Protein AF-A0A3D5V8A9-F1 (afdb_monomer)

Secondary structure (DSSP, 8-state):
-HHHHHHHHHHHHHHHHHHTT------EEEEEE--SSS---BSPSEEEEEETT-----B-

Sequence (60 aa):
MKRLLFSSVLIILLCLILLSSGCGQKPQFTLTIGVEGDGTTLPKPGKYTYGENTVVTLKA

Structure (mmCIF, N/CA/C/O backbone):
data_AF-A0A3D5V8A9-F1
#
_entry.id   AF-A0A3D5V8A9-F1
#
loop_
_atom_site.group_PDB
_atom_site.id
_atom_site.type_symbol
_atom_site.label_atom_id
_atom_site.label_alt_id
_atom_site.label_comp_id
_atom_site.label_asym_id
_atom_site.label_entity_id
_atom_site.label_seq_id
_atom_site.pdbx_PDB_ins_code
_atom_site.Cartn_x
_atom_site.Cartn_y
_atom_site.Cartn_z
_atom_site.occupancy
_atom_site.B_iso_or_equiv
_atom_site.auth_seq_id
_atom_site.auth_comp_id
_atom_site.auth_asym_id
_atom_site.auth_atom_id
_atom_site.pdbx_PDB_model_num
ATOM 1 N N . MET A 1 1 ? -45.169 27.449 26.818 1.00 60.25 1 MET A N 1
ATOM 2 C CA . MET A 1 1 ? -44.940 27.005 25.421 1.00 60.25 1 MET A CA 1
ATOM 3 C C . MET A 1 1 ? -43.470 27.048 24.974 1.00 60.25 1 MET A C 1
ATOM 5 O O . MET A 1 1 ? -43.096 26.242 24.141 1.00 60.25 1 MET A O 1
ATOM 9 N N . LYS A 1 2 ? -42.593 27.901 25.539 1.00 59.03 2 LYS A N 1
ATOM 10 C CA . LYS A 1 2 ? -41.163 27.966 25.147 1.00 59.03 2 LYS A CA 1
ATOM 11 C C . LYS A 1 2 ? -40.319 26.755 25.598 1.00 59.03 2 LYS A C 1
ATOM 13 O O . LYS A 1 2 ? -39.384 26.380 24.911 1.00 59.03 2 LYS A O 1
ATOM 18 N N . ARG A 1 3 ? -40.677 26.098 26.713 1.00 58.69 3 ARG A N 1
ATOM 19 C CA . ARG A 1 3 ? -39.929 24.943 27.260 1.00 58.69 3 ARG A CA 1
ATOM 20 C C . ARG A 1 3 ? -40.005 23.679 26.386 1.00 58.69 3 ARG A C 1
ATOM 22 O O . ARG A 1 3 ? -39.035 22.937 26.327 1.00 58.69 3 ARG A O 1
ATOM 29 N N . LEU A 1 4 ? -41.112 23.489 25.660 1.00 61.31 4 LEU A N 1
ATOM 30 C CA . LEU A 1 4 ? -41.292 22.390 24.698 1.00 61.31 4 LEU A CA 1
ATOM 31 C C . LEU A 1 4 ? -40.494 22.631 23.401 1.00 61.31 4 LEU A C 1
ATOM 33 O O . LEU A 1 4 ? -39.889 21.704 22.877 1.00 61.31 4 LEU A O 1
ATOM 37 N N . LEU A 1 5 ? -40.407 23.888 22.943 1.00 65.00 5 LEU A N 1
ATOM 38 C CA . LEU A 1 5 ? -39.577 24.291 21.798 1.00 65.00 5 LEU A CA 1
ATOM 39 C C . LEU A 1 5 ? -38.075 24.145 22.096 1.00 65.00 5 LEU A C 1
ATOM 41 O O . LEU A 1 5 ? 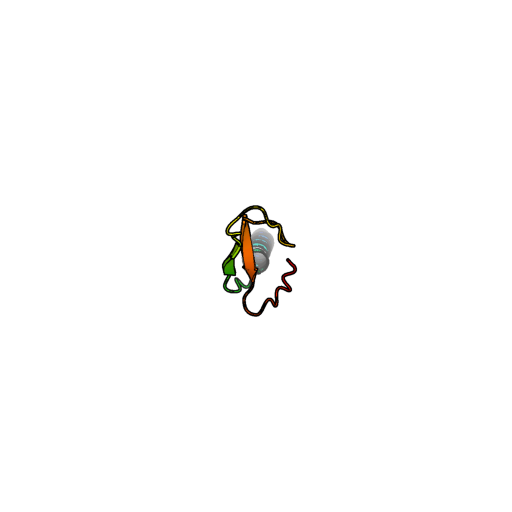-37.348 23.582 21.287 1.00 65.00 5 LEU A O 1
ATOM 45 N N . PHE A 1 6 ? -37.614 24.570 23.279 1.00 75.12 6 PHE A N 1
ATOM 46 C CA . PHE A 1 6 ? -36.217 24.390 23.703 1.00 75.12 6 PHE A CA 1
ATOM 47 C C . PHE A 1 6 ? -35.828 22.913 23.848 1.00 75.12 6 PHE A C 1
ATOM 49 O O . PHE A 1 6 ? -34.732 22.525 23.451 1.00 75.12 6 PHE A O 1
ATOM 56 N N . SER A 1 7 ? -36.734 22.082 24.373 1.00 77.38 7 SER A N 1
ATOM 57 C CA . SER A 1 7 ? -36.520 20.636 24.477 1.00 77.38 7 SER A CA 1
ATOM 58 C C . SER A 1 7 ? -36.419 19.977 23.098 1.00 77.38 7 SER A C 1
ATOM 60 O O . SER A 1 7 ? -35.510 19.180 22.881 1.00 77.38 7 SER A O 1
ATOM 62 N N . SER A 1 8 ? -37.272 20.367 22.144 1.00 79.94 8 SER A N 1
ATOM 63 C CA . SER A 1 8 ? -37.201 19.866 20.766 1.00 79.94 8 SER A CA 1
ATOM 64 C C . SER A 1 8 ? -35.894 20.258 20.073 1.00 79.94 8 SER A C 1
ATOM 66 O O . SER A 1 8 ? -35.302 19.431 19.388 1.00 79.94 8 SER A O 1
ATOM 68 N N . VAL A 1 9 ? -35.415 21.491 20.267 1.00 89.25 9 VAL A N 1
ATOM 69 C CA . VAL A 1 9 ? -34.148 21.962 19.677 1.00 89.25 9 VAL A CA 1
ATOM 70 C C . VAL A 1 9 ? -32.948 21.206 20.259 1.00 89.25 9 VAL A C 1
ATOM 72 O O . VAL A 1 9 ? -32.058 20.813 19.509 1.00 89.25 9 VAL A O 1
ATOM 75 N N . LEU A 1 10 ? -32.944 20.941 21.569 1.00 86.69 10 LEU A N 1
ATOM 76 C CA . LEU A 1 10 ? -31.877 20.183 22.230 1.00 86.69 10 LEU A CA 1
ATOM 77 C C . LEU A 1 10 ? -31.817 18.725 21.744 1.00 86.69 10 LEU A C 1
ATOM 79 O O . LEU A 1 10 ? -30.731 18.194 21.527 1.00 86.69 10 LEU A O 1
ATOM 83 N N . ILE A 1 11 ? -32.976 18.096 21.526 1.00 86.81 11 ILE A N 1
ATOM 84 C CA . ILE A 1 11 ? -33.074 16.725 21.005 1.00 86.81 11 ILE A CA 1
ATOM 85 C C . ILE A 1 11 ? -32.603 16.660 19.548 1.00 86.81 11 ILE A C 1
ATOM 87 O O . ILE A 1 11 ? -31.834 15.770 19.197 1.00 86.81 11 ILE A O 1
ATOM 91 N N . ILE A 1 12 ? -33.001 17.621 18.709 1.00 88.00 12 ILE A N 1
ATOM 92 C CA . ILE A 1 12 ? -32.562 17.689 17.306 1.00 88.00 12 ILE A CA 1
ATOM 93 C C . ILE A 1 12 ? -31.041 17.881 17.221 1.00 88.00 12 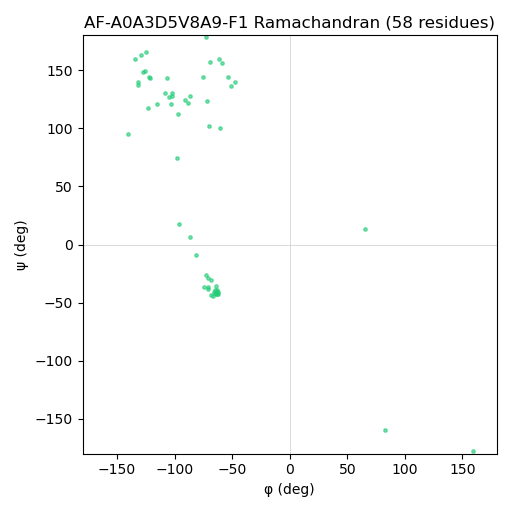ILE A C 1
ATOM 95 O O . ILE A 1 12 ? -30.380 17.199 16.438 1.00 88.00 12 ILE A O 1
ATOM 99 N N . LEU A 1 13 ? -30.471 18.751 18.059 1.00 86.19 13 LEU A N 1
ATOM 100 C CA . LEU A 1 13 ? -29.026 18.969 18.129 1.00 86.19 13 LEU A CA 1
ATOM 101 C C . LEU A 1 13 ? -28.281 17.705 18.589 1.00 86.19 13 LEU A C 1
ATOM 103 O O . LEU A 1 13 ? -27.269 17.341 17.994 1.00 86.19 13 LEU A O 1
ATOM 107 N N . LEU A 1 14 ? -28.807 16.998 19.594 1.00 85.12 14 LEU A N 1
ATOM 108 C CA . LEU A 1 14 ? -28.253 15.728 20.069 1.00 85.12 14 LEU A CA 1
ATOM 109 C C . LEU A 1 14 ? -28.306 14.639 18.985 1.00 85.12 14 LEU A C 1
ATOM 111 O O . LEU A 1 14 ? -27.321 13.937 18.776 1.00 85.12 14 LEU A O 1
ATOM 115 N N . CYS A 1 15 ? -29.411 14.531 18.244 1.00 81.50 15 CYS A N 1
ATOM 116 C CA . CYS A 1 15 ? -29.530 13.603 17.118 1.00 81.50 15 CYS A CA 1
ATOM 117 C C . CYS A 1 15 ? -28.526 13.919 15.999 1.00 81.50 15 CYS A C 1
ATOM 119 O O . CYS A 1 15 ? -27.913 12.999 15.467 1.00 81.50 15 CYS A O 1
ATOM 121 N N . LEU A 1 16 ? -28.299 15.194 15.673 1.00 79.94 16 LEU A N 1
ATOM 122 C CA . LEU A 1 16 ? -27.304 15.598 14.670 1.00 79.94 16 LEU A CA 1
ATOM 123 C C . LEU A 1 16 ? -25.866 15.242 15.090 1.00 79.94 16 LEU A C 1
ATOM 125 O O . LEU A 1 16 ? -25.066 14.844 14.245 1.00 79.94 16 LEU A O 1
ATOM 129 N N . ILE A 1 17 ? -25.552 15.332 16.386 1.00 78.50 17 ILE A N 1
ATOM 130 C CA . ILE A 1 17 ? -24.249 14.943 16.955 1.00 78.50 17 ILE A CA 1
ATOM 131 C C . ILE A 1 17 ? -24.064 13.414 16.945 1.00 78.50 17 ILE A C 1
ATOM 133 O O . ILE A 1 17 ? -22.976 12.910 16.666 1.00 78.50 17 ILE A O 1
ATOM 137 N N . LEU A 1 18 ? -25.128 12.657 17.219 1.00 75.31 18 LEU A N 1
ATOM 138 C CA . LEU A 1 18 ? -25.091 11.192 17.194 1.00 75.31 18 LEU A CA 1
ATOM 139 C C . LEU A 1 18 ? -24.967 10.635 15.766 1.00 75.31 18 LEU A C 1
ATOM 141 O O . LEU A 1 18 ? -24.255 9.656 15.552 1.00 75.31 18 LEU A O 1
ATOM 145 N N . LEU A 1 19 ? -25.609 1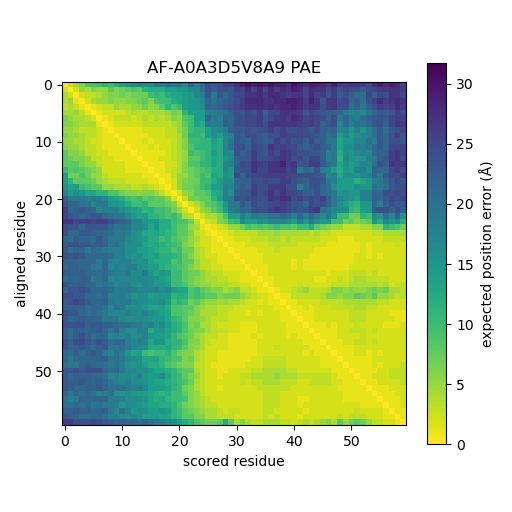1.272 14.781 1.00 69.94 19 LEU A N 1
ATOM 146 C CA . LEU A 1 19 ? -25.574 10.849 13.375 1.00 69.94 19 LEU A CA 1
ATOM 147 C C . LEU A 1 19 ? -24.227 11.138 12.686 1.00 69.94 19 LEU A C 1
ATOM 149 O O . LEU A 1 19 ? -23.863 10.431 11.750 1.00 69.94 19 LEU A O 1
ATOM 153 N N . SER A 1 20 ? -23.467 12.137 13.145 1.00 66.75 20 SER A N 1
ATOM 154 C CA . SER A 1 20 ? -22.150 12.483 12.583 1.00 66.75 20 SER A CA 1
ATOM 155 C C . SER A 1 20 ? -20.997 11.613 13.100 1.00 66.75 20 SER A C 1
ATOM 157 O O . SER A 1 20 ? -19.897 11.662 12.553 1.00 66.75 20 SER A O 1
ATOM 159 N N . SER A 1 21 ? -21.240 10.782 14.119 1.00 67.62 21 SER A N 1
ATOM 160 C CA . SER A 1 21 ? -20.212 9.956 14.774 1.00 67.62 21 SER A CA 1
ATOM 161 C C . SER A 1 21 ? -19.975 8.597 14.086 1.00 67.62 21 SER A C 1
ATOM 163 O O . SER A 1 21 ? -19.232 7.754 14.588 1.00 67.62 21 SER A O 1
ATOM 165 N N . GLY A 1 22 ? -20.602 8.356 12.932 1.00 66.56 22 GLY A N 1
ATOM 166 C CA . GLY A 1 22 ? -20.577 7.073 12.231 1.00 66.56 22 GLY A CA 1
ATOM 167 C C . GLY A 1 22 ? -19.562 6.990 11.093 1.00 66.56 22 GLY A C 1
ATOM 168 O O . GLY A 1 22 ? -19.959 6.965 9.935 1.00 66.56 22 GLY A O 1
ATOM 169 N N . CYS A 1 23 ? -18.272 6.865 11.402 1.00 60.25 23 CYS A N 1
ATOM 170 C CA . CYS A 1 23 ? -17.294 6.290 10.473 1.00 60.25 23 CYS A CA 1
ATOM 171 C C . CYS A 1 23 ? -16.329 5.420 11.278 1.00 60.25 23 CYS A C 1
ATOM 173 O O . CYS A 1 23 ? -15.366 5.916 11.857 1.00 60.25 23 CYS A O 1
ATOM 175 N N . GLY A 1 24 ? -16.608 4.116 11.349 1.00 66.88 24 GLY A N 1
ATOM 176 C CA . GLY A 1 24 ? -15.672 3.148 11.913 1.00 66.88 24 GLY A CA 1
ATOM 177 C C . GLY A 1 24 ? -14.387 3.164 11.091 1.00 66.88 24 GLY A C 1
ATOM 178 O O . GLY A 1 24 ? -14.347 2.613 9.991 1.00 66.88 24 GLY A O 1
ATOM 179 N N . GLN A 1 25 ? -13.358 3.846 11.593 1.00 70.88 25 GLN A N 1
ATOM 180 C CA . GLN A 1 25 ? -12.063 3.926 10.929 1.00 70.88 25 GLN A CA 1
ATOM 181 C C . GLN A 1 25 ? -11.388 2.558 11.017 1.00 70.88 25 GLN A C 1
ATOM 183 O O . GLN A 1 25 ? -10.869 2.173 12.062 1.00 70.88 25 GLN A O 1
ATOM 188 N N . LYS A 1 26 ? -11.424 1.802 9.918 1.00 84.56 26 LYS A N 1
ATOM 189 C CA . LYS A 1 26 ? -10.598 0.602 9.771 1.00 84.56 26 LYS A CA 1
ATOM 190 C C . LYS A 1 26 ? -9.151 1.023 9.484 1.00 84.56 26 LYS A C 1
ATOM 192 O O . LYS A 1 26 ? -8.969 2.007 8.757 1.00 84.56 26 LYS A O 1
ATOM 197 N N . PRO A 1 27 ? -8.135 0.302 9.994 1.00 92.88 27 PRO A N 1
ATOM 198 C CA . PRO A 1 27 ? -6.745 0.561 9.638 1.00 92.88 27 PRO A CA 1
ATOM 199 C C . PRO A 1 27 ? -6.551 0.545 8.119 1.00 92.88 27 PRO A C 1
ATOM 201 O O . PRO A 1 27 ? -7.189 -0.234 7.404 1.00 92.88 27 PRO A O 1
ATOM 204 N N . GLN A 1 28 ? -5.671 1.415 7.630 1.00 95.06 28 GLN A N 1
ATOM 205 C CA . GLN A 1 28 ? -5.296 1.490 6.221 1.00 95.06 28 GLN A CA 1
ATOM 206 C C . GLN A 1 28 ? -3.792 1.272 6.073 1.00 95.06 28 GLN A C 1
ATOM 208 O O . GLN A 1 28 ? -3.003 1.740 6.893 1.00 95.06 28 GLN A O 1
ATOM 213 N N . PHE A 1 29 ? -3.399 0.590 5.002 1.00 96.75 29 PHE A N 1
ATOM 214 C CA . PHE A 1 29 ? -2.016 0.264 4.679 1.00 96.75 29 PHE A CA 1
ATOM 215 C C . PHE A 1 29 ? -1.658 0.816 3.303 1.00 96.75 29 PHE A C 1
ATOM 217 O O . PHE A 1 29 ? -2.483 0.817 2.388 1.00 96.75 29 PHE A O 1
ATOM 224 N N . THR A 1 30 ? -0.416 1.277 3.152 1.00 97.75 30 THR A N 1
ATOM 225 C CA . THR A 1 30 ? 0.110 1.721 1.857 1.00 97.75 30 THR A CA 1
ATOM 226 C C . THR A 1 30 ? 0.902 0.589 1.217 1.00 97.75 30 THR A C 1
ATOM 228 O O . THR A 1 30 ? 1.975 0.234 1.699 1.00 97.75 30 THR A O 1
ATOM 231 N N . LEU A 1 31 ? 0.393 0.052 0.112 1.00 96.81 31 LEU A N 1
ATOM 232 C CA . LEU A 1 31 ? 1.118 -0.871 -0.752 1.00 96.81 31 LEU A CA 1
ATOM 233 C C . LEU A 1 31 ? 1.892 -0.068 -1.804 1.00 96.81 31 LEU A C 1
ATOM 235 O O . LEU A 1 31 ? 1.300 0.699 -2.564 1.00 96.81 31 LEU A O 1
ATOM 239 N N . THR A 1 32 ? 3.213 -0.242 -1.845 1.00 97.62 32 THR A N 1
ATOM 240 C CA . THR A 1 32 ? 4.079 0.337 -2.884 1.00 97.62 32 THR A CA 1
ATOM 241 C C . THR A 1 32 ? 4.460 -0.754 -3.878 1.00 97.62 32 THR A C 1
ATOM 243 O O . THR A 1 32 ? 5.046 -1.758 -3.485 1.00 97.62 32 THR A O 1
ATOM 246 N N . ILE A 1 33 ? 4.123 -0.560 -5.151 1.00 97.25 33 ILE A N 1
ATOM 247 C CA . ILE A 1 33 ? 4.444 -1.467 -6.257 1.00 97.25 33 ILE A CA 1
ATOM 248 C C . ILE A 1 33 ? 5.579 -0.839 -7.066 1.00 97.25 33 ILE A C 1
ATOM 250 O O . ILE A 1 33 ? 5.474 0.314 -7.487 1.00 97.25 33 ILE A O 1
ATOM 254 N N . GLY A 1 34 ? 6.650 -1.597 -7.284 1.00 95.81 34 GLY A N 1
ATOM 255 C CA . GLY A 1 34 ? 7.790 -1.220 -8.119 1.00 95.81 34 GLY A CA 1
ATOM 256 C C . GLY A 1 34 ? 8.060 -2.268 -9.195 1.00 95.81 34 GLY A C 1
ATOM 257 O O . GLY A 1 34 ? 7.538 -3.380 -9.126 1.00 95.81 34 GLY A O 1
ATOM 258 N N . VAL A 1 35 ? 8.869 -1.895 -10.184 1.00 96.88 35 VAL A N 1
ATOM 259 C CA . VAL A 1 35 ? 9.418 -2.794 -11.206 1.00 96.88 35 VAL A CA 1
ATOM 260 C C . VAL A 1 35 ? 10.914 -2.524 -11.303 1.00 96.88 35 VAL A C 1
ATOM 262 O O . VAL A 1 35 ? 11.332 -1.367 -11.293 1.00 96.88 35 VAL A O 1
ATOM 265 N N . GLU A 1 36 ? 11.703 -3.590 -11.399 1.00 95.50 36 GLU A N 1
ATOM 266 C CA . GLU A 1 36 ? 13.121 -3.532 -11.750 1.00 95.50 36 GLU A CA 1
ATOM 267 C C . GLU A 1 36 ? 13.281 -3.946 -13.222 1.00 95.50 36 GLU A C 1
ATOM 269 O O . GLU A 1 36 ? 12.725 -4.961 -13.646 1.00 95.50 36 GLU A O 1
ATOM 274 N N . GLY A 1 37 ? 14.013 -3.153 -14.012 1.00 93.62 37 GLY A N 1
ATOM 275 C CA . GLY A 1 37 ? 14.115 -3.317 -15.470 1.00 93.62 37 GLY A CA 1
ATOM 276 C C . GLY A 1 37 ? 12.949 -2.684 -16.243 1.00 93.62 37 GLY A C 1
ATOM 277 O O . GLY A 1 37 ? 12.257 -1.808 -15.730 1.00 93.62 37 GLY A O 1
ATOM 278 N N . ASP A 1 38 ? 12.731 -3.134 -17.482 1.00 93.44 38 ASP A N 1
ATOM 279 C CA . ASP A 1 38 ? 11.755 -2.550 -18.425 1.00 93.44 38 ASP A CA 1
ATOM 280 C C . ASP A 1 38 ? 10.391 -3.272 -18.444 1.00 93.44 38 ASP A C 1
ATOM 282 O O . ASP A 1 38 ? 9.615 -3.156 -19.394 1.00 93.44 38 ASP A O 1
ATOM 286 N N . GLY A 1 39 ? 10.104 -4.065 -17.408 1.00 94.94 39 GLY A N 1
ATOM 287 C CA . GLY A 1 39 ? 8.850 -4.808 -17.287 1.00 94.94 39 GLY A CA 1
ATOM 288 C C . GLY A 1 39 ? 7.640 -3.931 -16.950 1.00 94.94 39 GLY A C 1
ATOM 289 O O . GLY A 1 39 ? 7.734 -2.725 -16.714 1.00 94.94 39 GLY A O 1
ATOM 290 N N . THR A 1 40 ? 6.470 -4.561 -16.861 1.00 96.00 40 THR A N 1
ATOM 291 C CA . THR A 1 40 ? 5.246 -3.920 -16.365 1.00 96.00 40 THR A CA 1
ATOM 292 C C . THR A 1 40 ? 4.594 -4.775 -15.292 1.00 96.00 40 THR A C 1
ATOM 294 O O . THR A 1 40 ? 4.894 -5.952 -15.167 1.00 96.00 40 THR A O 1
ATOM 297 N N . THR A 1 41 ? 3.697 -4.185 -14.507 1.00 96.88 41 THR A N 1
ATOM 298 C CA . THR A 1 41 ? 2.835 -4.921 -13.580 1.00 96.88 41 THR A CA 1
ATOM 299 C C . THR A 1 41 ? 1.400 -4.423 -13.677 1.00 96.88 41 THR A C 1
ATOM 301 O O . THR A 1 41 ? 1.126 -3.312 -14.148 1.00 96.88 41 THR A O 1
ATOM 304 N N . LEU A 1 42 ? 0.467 -5.257 -13.225 1.00 96.00 42 LEU A N 1
ATOM 305 C CA . LEU A 1 42 ? -0.925 -4.894 -13.008 1.00 96.00 42 LEU A CA 1
ATOM 306 C C . LEU A 1 42 ? -1.304 -5.189 -11.545 1.00 96.00 42 LEU A C 1
ATOM 308 O O . LEU A 1 42 ? -1.289 -6.363 -11.165 1.00 96.00 42 LEU A O 1
ATOM 312 N N . PRO A 1 43 ? -1.680 -4.175 -10.737 1.00 95.50 43 PRO A N 1
ATOM 313 C CA . PRO A 1 43 ? -1.706 -2.735 -11.029 1.00 95.50 43 PRO A CA 1
ATOM 314 C C . PRO A 1 43 ? -0.325 -2.152 -11.352 1.00 95.50 43 PRO A C 1
ATOM 316 O O . PRO A 1 43 ? 0.693 -2.737 -10.996 1.00 95.50 43 PRO A O 1
ATOM 319 N N . LYS A 1 44 ? -0.312 -0.992 -12.023 1.00 96.56 44 LYS A N 1
ATOM 320 C CA . LYS A 1 44 ? 0.925 -0.302 -12.410 1.00 96.56 44 LYS A CA 1
ATOM 321 C C . LYS A 1 44 ? 1.785 0.028 -11.180 1.00 96.56 44 LYS A C 1
ATOM 323 O O . LYS A 1 44 ? 1.237 0.204 -10.091 1.00 96.56 44 LYS A O 1
ATOM 328 N N . PRO A 1 45 ? 3.107 0.195 -11.348 1.00 96.94 45 PRO A N 1
ATOM 329 C CA . PRO A 1 45 ? 3.964 0.722 -10.295 1.00 96.94 45 PRO A CA 1
ATOM 330 C C . PRO A 1 45 ? 3.415 2.026 -9.711 1.00 96.94 45 PRO A C 1
ATOM 332 O O . PRO A 1 45 ? 2.954 2.905 -10.444 1.00 96.94 45 PRO A O 1
ATOM 335 N N . GLY A 1 46 ? 3.443 2.147 -8.388 1.00 97.19 46 GLY A N 1
ATOM 336 C CA . GLY A 1 46 ? 2.816 3.257 -7.681 1.00 97.19 46 GLY A CA 1
ATOM 337 C C . GLY A 1 46 ? 2.525 2.959 -6.215 1.00 97.19 46 GLY A C 1
ATOM 338 O O . GLY A 1 46 ? 2.847 1.889 -5.699 1.00 97.19 46 GLY A O 1
ATOM 339 N N . LYS A 1 47 ? 1.913 3.931 -5.534 1.00 97.88 47 LYS A N 1
ATOM 340 C CA . LYS A 1 47 ? 1.460 3.811 -4.142 1.00 97.88 47 LYS A CA 1
ATOM 341 C C . LYS A 1 47 ? -0.058 3.725 -4.097 1.00 97.88 47 LYS A C 1
ATOM 343 O O . LYS A 1 47 ? -0.738 4.570 -4.675 1.00 97.88 47 LYS A O 1
ATOM 348 N N . TYR A 1 48 ? -0.563 2.742 -3.368 1.00 97.38 48 TYR A N 1
ATOM 349 C CA . TYR A 1 48 ? -1.987 2.467 -3.234 1.00 97.38 48 TYR A CA 1
ATOM 350 C C . TYR A 1 48 ? -2.350 2.283 -1.769 1.00 97.38 48 TYR A C 1
ATOM 352 O O . TYR A 1 48 ? -1.610 1.653 -1.014 1.00 97.38 48 TYR A O 1
ATOM 360 N N . THR A 1 49 ? -3.501 2.814 -1.375 1.00 96.56 49 THR A N 1
ATOM 361 C CA . THR A 1 49 ? -4.019 2.671 -0.017 1.00 96.56 49 THR A CA 1
ATOM 362 C C . THR A 1 49 ? -5.113 1.619 0.003 1.00 96.56 49 THR A C 1
ATOM 364 O O . THR A 1 49 ? -6.068 1.694 -0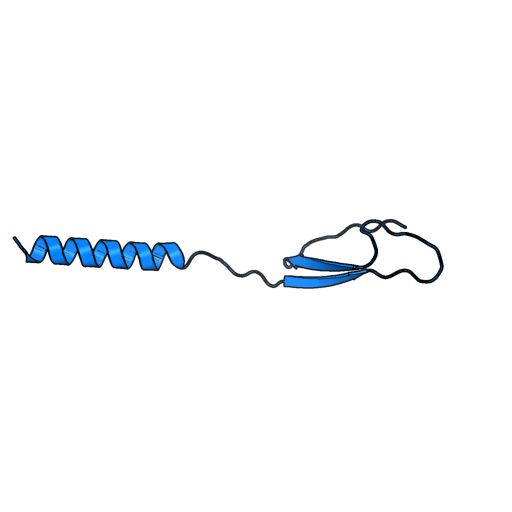.770 1.00 96.56 49 THR A O 1
ATOM 367 N N . TYR A 1 50 ? -4.979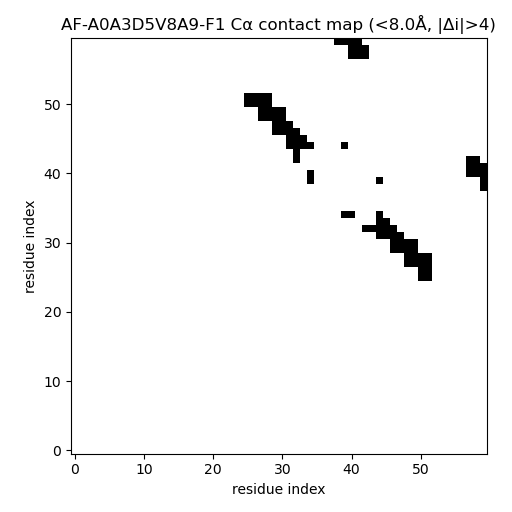 0.650 0.901 1.00 96.31 50 TYR A N 1
ATOM 368 C CA . TYR A 1 50 ? -5.939 -0.431 1.077 1.00 96.31 50 TYR A CA 1
ATOM 369 C C . TYR A 1 50 ? -6.375 -0.529 2.532 1.00 96.31 50 TYR A C 1
ATOM 371 O O . TYR A 1 50 ? -5.599 -0.247 3.444 1.00 96.31 50 TYR A O 1
ATOM 379 N N . GLY A 1 51 ? -7.622 -0.944 2.750 1.00 95.38 51 GLY A N 1
ATOM 380 C CA . GLY A 1 51 ? -8.097 -1.270 4.089 1.00 95.38 51 GLY A CA 1
ATOM 381 C C . GLY A 1 51 ? -7.439 -2.544 4.617 1.00 95.38 51 GLY A C 1
ATOM 382 O O . GLY A 1 51 ? -6.989 -3.396 3.844 1.00 95.38 51 GLY A O 1
ATOM 383 N N . GLU A 1 52 ? -7.416 -2.692 5.935 1.00 94.19 52 GLU A N 1
ATOM 384 C CA . GLU A 1 52 ? -7.019 -3.929 6.605 1.00 94.19 52 GLU A CA 1
ATOM 385 C C . GLU A 1 52 ? -7.706 -5.165 5.989 1.00 94.19 52 GLU A C 1
ATOM 387 O O . GLU A 1 52 ? -8.890 -5.123 5.647 1.00 94.19 52 GLU A O 1
ATOM 392 N N . ASN A 1 53 ? -6.958 -6.267 5.854 1.00 94.44 53 ASN A N 1
ATOM 393 C CA . ASN A 1 53 ? -7.399 -7.545 5.271 1.00 94.44 53 ASN A CA 1
ATOM 394 C C . ASN A 1 53 ? -7.765 -7.515 3.772 1.00 94.44 53 ASN A C 1
ATOM 396 O O . ASN A 1 53 ? -8.341 -8.475 3.260 1.00 94.44 53 ASN A O 1
ATOM 400 N N . THR A 1 54 ? -7.419 -6.452 3.038 1.00 96.06 54 THR A N 1
ATOM 401 C CA . THR A 1 54 ? -7.600 -6.425 1.578 1.00 96.06 54 THR A CA 1
ATOM 402 C C . THR A 1 54 ? -6.582 -7.339 0.891 1.00 96.06 54 THR A C 1
ATOM 404 O O . THR A 1 54 ? -5.377 -7.148 1.036 1.00 96.06 54 THR A O 1
ATOM 407 N N . VAL A 1 55 ? -7.056 -8.302 0.094 1.00 96.12 55 VAL A N 1
ATOM 408 C CA . VAL A 1 55 ? -6.203 -9.155 -0.751 1.00 96.12 55 VAL A CA 1
ATOM 409 C C . VAL A 1 55 ? -6.057 -8.513 -2.128 1.00 96.12 55 VAL A C 1
ATOM 411 O O . VAL A 1 55 ? -7.053 -8.246 -2.799 1.00 96.12 55 VAL A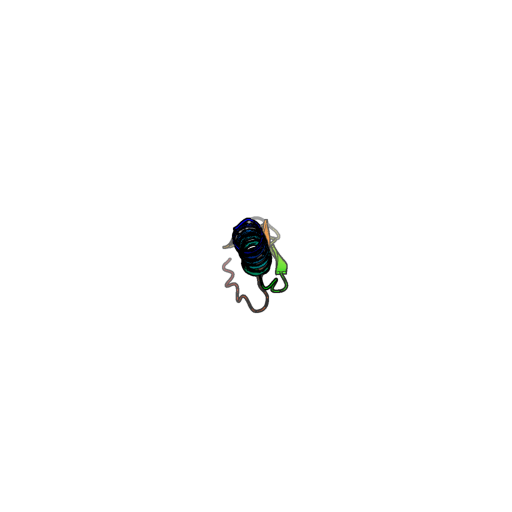 O 1
ATOM 414 N N . VAL A 1 56 ? -4.816 -8.278 -2.558 1.00 96.19 56 VAL A N 1
ATOM 415 C CA . VAL A 1 56 ? -4.500 -7.651 -3.850 1.00 96.19 56 VAL A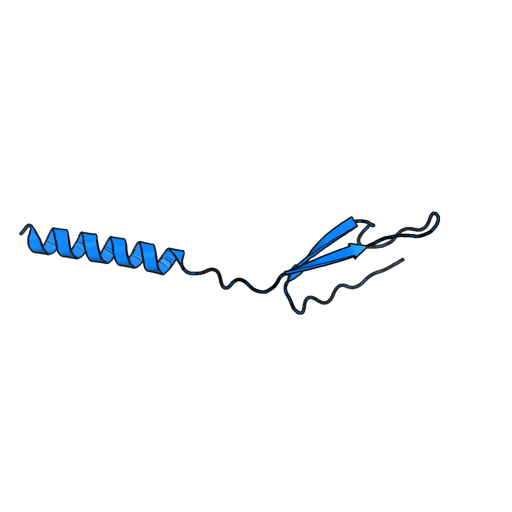 CA 1
ATOM 416 C C . VAL A 1 56 ? -3.770 -8.658 -4.735 1.00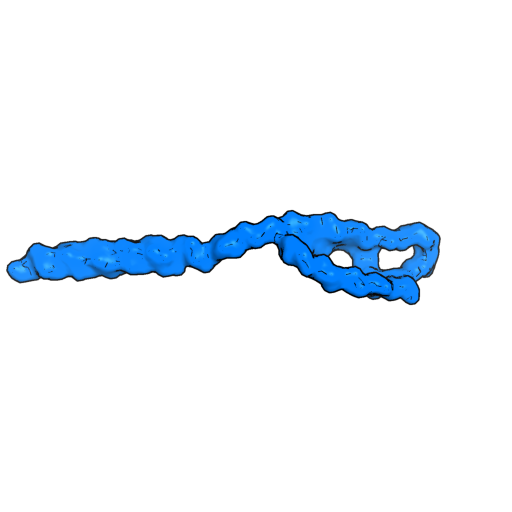 96.19 56 VAL A C 1
ATOM 418 O O . VAL A 1 56 ? -2.703 -9.149 -4.376 1.00 96.19 56 VAL A O 1
ATOM 421 N N . THR A 1 57 ? -4.335 -8.969 -5.902 1.00 97.19 57 THR A N 1
ATOM 422 C CA . THR A 1 57 ? -3.691 -9.828 -6.906 1.00 97.19 57 THR A CA 1
ATOM 423 C C . THR A 1 57 ? -2.792 -8.995 -7.814 1.00 97.19 57 THR A C 1
ATOM 425 O O . THR A 1 57 ? -3.254 -8.023 -8.409 1.00 97.19 57 THR A O 1
ATOM 428 N N . LEU A 1 58 ? -1.531 -9.408 -7.956 1.00 95.75 58 LEU A N 1
ATOM 429 C CA . LEU A 1 58 ? -0.550 -8.790 -8.849 1.00 95.75 58 LEU A CA 1
ATOM 430 C C . LEU A 1 58 ? -0.292 -9.679 -10.069 1.00 95.75 58 LEU A C 1
ATOM 432 O O . LEU A 1 58 ? -0.260 -10.905 -9.954 1.00 95.75 58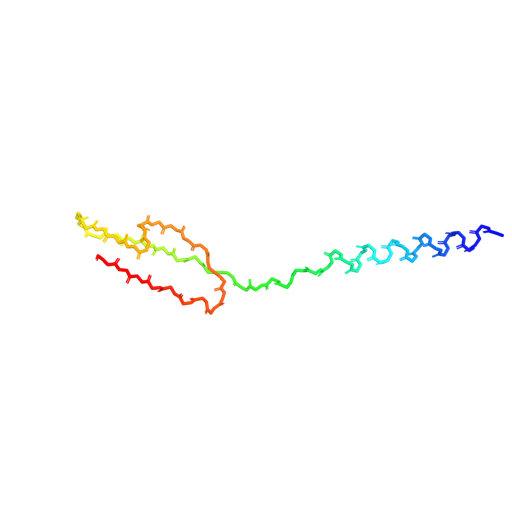 LEU A O 1
ATOM 436 N N . LYS A 1 59 ? -0.098 -9.052 -11.230 1.00 95.81 59 LYS A N 1
ATOM 437 C CA . LYS A 1 59 ? 0.374 -9.693 -12.468 1.00 95.81 59 LYS A CA 1
ATOM 438 C C . LYS A 1 59 ? 1.603 -8.947 -12.988 1.00 95.81 59 LYS A C 1
ATOM 440 O O . LYS A 1 59 ? 1.692 -7.741 -12.765 1.00 95.81 59 LYS A O 1
ATOM 445 N N . ALA A 1 60 ? 2.502 -9.657 -13.661 1.00 90.19 60 ALA A N 1
ATOM 446 C CA . ALA A 1 60 ? 3.665 -9.112 -14.363 1.00 90.19 60 ALA A CA 1
ATOM 447 C C . ALA A 1 60 ? 3.453 -9.211 -15.880 1.00 90.19 60 ALA A C 1
ATOM 449 O O . ALA A 1 60 ? 2.741 -10.161 -16.286 1.00 90.19 60 ALA A O 1
#

Radius of gyration: 24.04 Å; Cα contacts (8 Å, |Δi|>4): 45; chains: 1; bounding box: 59×38×46 Å

Foldseek 3Di:
DVVVVVVVVVVVVVVVVVVVVDDPDADKDKDADDDDPDDAKVVGGDIDIDGPPDDDDMDD

Solvent-accessible surface area (backbone atoms only — not comparable to full-atom values): 3946 Å² total; per-residue (Å²): 120,67,69,62,53,53,50,53,52,52,51,53,52,49,50,56,57,60,66,70,68,76,68,88,81,70,60,72,47,79,50,74,44,78,74,82,79,93,68,65,44,42,71,61,67,44,78,43,80,41,55,71,90,66,84,80,82,78,47,112

pLDDT: mean 86.44, std 12.67, range [58.69, 97.88]

Mean predicted aligned error: 11.07 Å